Protein AF-X1UMW1-F1 (afdb_monomer)

Structure (mmCIF, N/CA/C/O backbone):
data_AF-X1UMW1-F1
#
_entry.id   AF-X1UMW1-F1
#
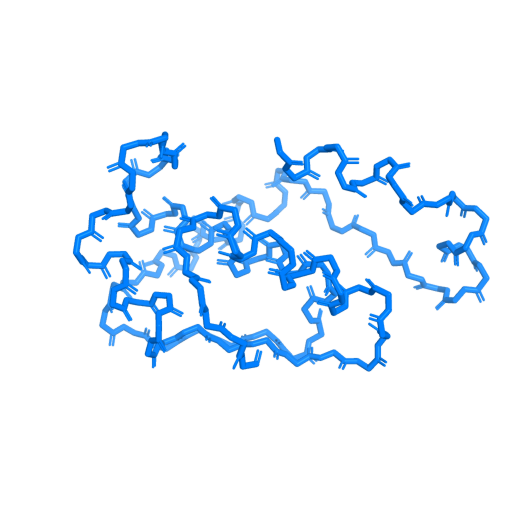loop_
_atom_site.group_PDB
_atom_site.id
_atom_site.type_symbol
_atom_sit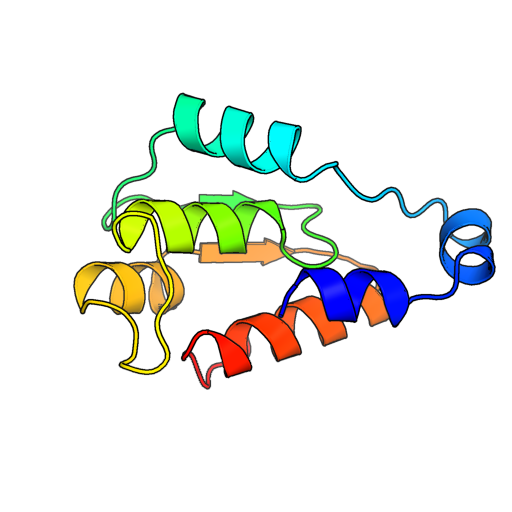e.label_atom_id
_atom_site.label_alt_id
_atom_site.label_comp_id
_atom_site.label_asym_id
_atom_site.label_entity_id
_atom_site.label_seq_id
_atom_site.pdbx_PDB_ins_code
_atom_site.Cartn_x
_atom_site.Cartn_y
_atom_site.Cartn_z
_atom_site.occupa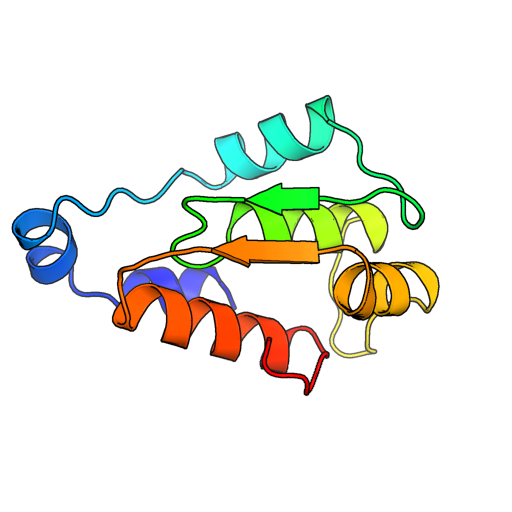ncy
_atom_site.B_iso_or_equiv
_atom_site.auth_seq_id
_atom_site.auth_comp_id
_atom_site.auth_asym_id
_atom_site.auth_atom_id
_atom_site.pdbx_PDB_model_num
ATOM 1 N N . ILE A 1 1 ? 5.269 -11.905 6.059 1.00 55.69 1 ILE A N 1
ATOM 2 C CA . ILE A 1 1 ? 5.655 -10.675 6.795 1.00 55.69 1 ILE A CA 1
ATOM 3 C C . ILE A 1 1 ? 4.395 -9.963 7.264 1.00 55.69 1 ILE A C 1
ATOM 5 O O . ILE A 1 1 ? 4.126 -10.000 8.450 1.00 55.69 1 ILE A O 1
ATOM 9 N N . ASP A 1 2 ? 3.560 -9.461 6.356 1.00 52.44 2 ASP A N 1
ATOM 10 C CA . ASP A 1 2 ? 2.302 -8.776 6.700 1.00 52.44 2 ASP A CA 1
ATOM 11 C C . ASP A 1 2 ? 1.268 -9.673 7.440 1.00 52.44 2 ASP A C 1
ATOM 13 O O . ASP A 1 2 ? 0.594 -9.249 8.374 1.00 52.44 2 ASP A O 1
ATOM 17 N N . GLU A 1 3 ? 1.223 -10.974 7.122 1.00 63.44 3 GLU A N 1
ATOM 18 C CA . GLU A 1 3 ? 0.467 -11.988 7.888 1.00 63.44 3 GLU A CA 1
ATOM 19 C C . GLU A 1 3 ? 0.827 -12.009 9.383 1.00 63.44 3 GLU A C 1
ATOM 21 O O . GLU A 1 3 ? -0.064 -12.032 10.223 1.00 63.44 3 GLU A O 1
ATOM 26 N N . ALA A 1 4 ? 2.116 -11.938 9.732 1.00 64.38 4 ALA A N 1
ATOM 27 C CA . ALA A 1 4 ? 2.562 -11.997 11.125 1.00 64.38 4 ALA A CA 1
ATOM 28 C C . ALA A 1 4 ? 2.099 -10.768 11.928 1.00 64.38 4 ALA A C 1
ATOM 30 O O . ALA A 1 4 ? 1.748 -10.889 13.099 1.00 64.38 4 ALA A O 1
ATOM 31 N N . PHE A 1 5 ? 2.016 -9.599 11.286 1.00 63.06 5 PHE A N 1
ATOM 32 C CA . PHE A 1 5 ? 1.531 -8.371 11.919 1.00 63.06 5 PHE A CA 1
ATOM 33 C C . PHE A 1 5 ? 0.032 -8.391 12.208 1.00 63.06 5 PHE A C 1
ATOM 35 O O . PHE A 1 5 ? -0.404 -7.829 13.212 1.00 63.06 5 PHE A O 1
ATOM 42 N N . LYS A 1 6 ? -0.761 -9.114 11.411 1.00 62.50 6 LYS A N 1
ATOM 43 C CA . LYS A 1 6 ? -2.187 -9.313 11.700 1.00 62.50 6 LYS A CA 1
ATOM 44 C C . LYS A 1 6 ? -2.415 -10.020 13.042 1.00 62.50 6 LYS A C 1
ATOM 46 O O . LYS A 1 6 ? -3.396 -9.699 13.720 1.00 62.50 6 LYS A O 1
ATOM 51 N N . TYR A 1 7 ? -1.525 -10.946 13.408 1.00 64.69 7 TYR A N 1
ATOM 52 C CA . TYR A 1 7 ? -1.553 -11.675 14.683 1.00 64.69 7 TYR A CA 1
ATOM 53 C C . TYR A 1 7 ? -0.931 -10.889 15.846 1.00 64.69 7 TYR A C 1
ATOM 55 O O . TYR A 1 7 ? -1.177 -11.228 16.998 1.00 64.69 7 TYR A O 1
ATOM 63 N N . LEU A 1 8 ? -0.162 -9.829 15.564 1.00 62.84 8 LEU A N 1
ATOM 64 C CA . LEU A 1 8 ? 0.411 -8.948 16.589 1.00 62.84 8 LEU A CA 1
ATOM 65 C C . LEU A 1 8 ? -0.608 -7.960 17.175 1.00 62.84 8 LEU A C 1
ATOM 67 O O . LEU A 1 8 ? -0.351 -7.407 18.240 1.00 62.84 8 LEU A O 1
ATOM 71 N N . ILE A 1 9 ? -1.760 -7.751 16.523 1.00 63.19 9 ILE A N 1
ATOM 72 C CA . ILE A 1 9 ? -2.873 -6.989 17.105 1.00 63.19 9 ILE A CA 1
ATOM 73 C C . ILE A 1 9 ? -3.897 -7.971 17.696 1.00 63.19 9 ILE A C 1
ATOM 75 O O . ILE A 1 9 ? -4.535 -8.696 16.920 1.00 63.19 9 ILE A O 1
ATOM 79 N N . PRO A 1 10 ? -4.103 -7.972 19.028 1.00 62.12 10 PRO A N 1
ATOM 80 C CA . PRO A 1 10 ? -5.110 -8.804 19.684 1.00 62.12 10 PRO A CA 1
ATOM 81 C C . PRO A 1 10 ? -6.517 -8.534 19.136 1.00 62.12 10 PRO A C 1
ATOM 83 O O . PRO A 1 10 ? -6.891 -7.386 18.888 1.00 62.12 10 PRO A O 1
ATOM 86 N N . GLU A 1 11 ? -7.330 -9.579 18.959 1.00 62.84 11 GLU A N 1
ATOM 87 C CA . GLU A 1 11 ? -8.713 -9.431 18.472 1.00 62.84 11 GLU A CA 1
ATOM 88 C C . GLU A 1 11 ? -9.581 -8.555 19.388 1.00 62.84 11 GLU A C 1
ATOM 90 O O . GLU A 1 11 ? -10.473 -7.850 18.909 1.00 62.84 11 GLU A O 1
ATOM 95 N N . GLU A 1 12 ? -9.298 -8.548 20.693 1.00 56.00 12 GLU A N 1
ATOM 96 C CA . GLU A 1 12 ? -10.002 -7.702 21.660 1.00 56.00 12 GLU A CA 1
ATOM 97 C C . GLU A 1 12 ? -9.738 -6.207 21.438 1.00 56.00 12 GLU A C 1
ATOM 99 O O . GLU A 1 12 ? -10.653 -5.394 21.583 1.00 56.00 12 GLU A O 1
ATOM 104 N N . SER A 1 13 ? -8.516 -5.843 21.033 1.00 58.88 13 SER A N 1
ATOM 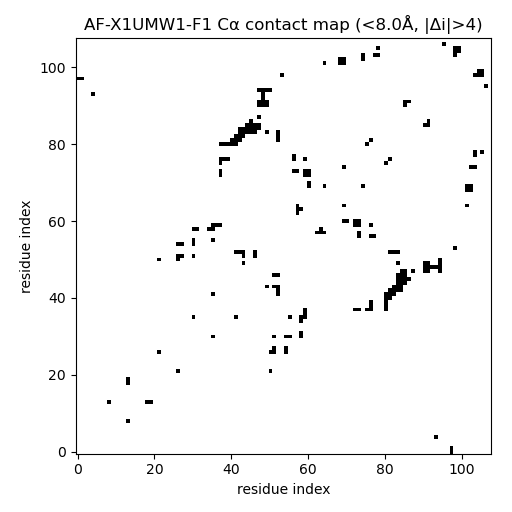105 C CA . SER A 1 13 ? -8.139 -4.466 20.690 1.00 58.88 13 SER A CA 1
ATOM 106 C C . SER A 1 13 ? -8.881 -3.989 19.439 1.00 58.88 13 SER A C 1
ATOM 108 O O . SER A 1 13 ? -9.409 -2.880 19.417 1.00 58.88 13 SER A O 1
ATOM 110 N N . LYS A 1 14 ? -9.018 -4.867 18.432 1.00 60.94 14 LYS A N 1
ATOM 111 C CA . LYS A 1 14 ? -9.725 -4.573 17.171 1.00 60.94 14 LYS A CA 1
ATOM 112 C C . LYS A 1 14 ? -11.204 -4.263 17.400 1.00 60.94 14 LYS A C 1
ATOM 114 O O . LYS A 1 14 ? -11.729 -3.303 16.846 1.00 60.94 14 LYS A O 1
ATOM 119 N N . LYS A 1 15 ? -11.873 -5.049 18.253 1.00 59.38 15 LYS A N 1
ATOM 120 C CA . LYS A 1 15 ? -13.303 -4.874 18.563 1.00 59.38 15 LYS A CA 1
ATOM 121 C C . LYS A 1 15 ? -13.590 -3.641 19.418 1.00 59.38 15 LYS A C 1
ATOM 123 O O . LYS A 1 15 ? -14.625 -3.016 19.216 1.00 59.38 15 LYS A O 1
ATOM 128 N N . LYS A 1 16 ? -12.705 -3.293 20.359 1.00 59.91 16 LYS A N 1
ATOM 129 C CA . LYS A 1 16 ? -12.894 -2.116 21.225 1.00 59.91 16 LYS A CA 1
ATOM 130 C C . LYS A 1 16 ? -12.769 -0.792 20.476 1.00 59.91 16 LYS A C 1
ATOM 132 O O . LYS A 1 16 ? -13.479 0.145 20.819 1.00 59.91 16 LYS A O 1
ATOM 137 N N . GLU A 1 17 ? -11.900 -0.728 19.472 1.00 65.75 17 GLU A N 1
ATOM 138 C CA . GLU A 1 17 ? -11.659 0.498 18.699 1.00 65.75 17 GLU A CA 1
ATOM 139 C C . GLU A 1 17 ? -12.383 0.524 17.346 1.00 65.75 17 GLU A C 1
ATOM 141 O O . GLU A 1 17 ? -12.235 1.476 16.589 1.00 65.75 17 GLU A O 1
ATOM 146 N N . GLY A 1 18 ? -13.171 -0.509 17.026 1.00 64.94 18 GLY A N 1
ATOM 147 C CA . GLY A 1 18 ? -13.874 -0.602 15.743 1.00 64.94 18 GLY A CA 1
ATOM 148 C C . GLY A 1 18 ? -12.939 -0.749 14.539 1.00 64.94 18 GLY A C 1
ATOM 149 O O . GLY A 1 18 ? -13.326 -0.418 13.423 1.00 64.94 18 GLY A O 1
ATOM 150 N N . GLN A 1 19 ? -11.714 -1.239 14.745 1.00 67.50 19 GLN A N 1
ATOM 151 C CA . GLN A 1 19 ? -10.741 -1.434 13.675 1.00 67.50 19 GLN A CA 1
ATOM 152 C C . GLN A 1 19 ? -11.067 -2.710 12.887 1.00 67.50 19 GLN A C 1
ATOM 154 O O . GLN A 1 19 ? -11.066 -3.820 13.432 1.00 67.50 19 GLN A O 1
ATOM 159 N N . PHE A 1 20 ? -11.291 -2.569 11.581 1.00 72.38 20 PHE A N 1
ATOM 160 C CA . PHE A 1 20 ? -11.548 -3.685 10.671 1.00 72.38 20 PHE A CA 1
ATOM 161 C C . PHE A 1 20 ? -10.355 -3.915 9.742 1.00 72.38 20 PHE A C 1
ATOM 163 O O . PHE A 1 20 ? -9.778 -2.982 9.196 1.00 72.38 20 PHE A O 1
ATOM 170 N N . PHE A 1 21 ? -9.990 -5.182 9.535 1.00 75.31 21 PHE A N 1
ATOM 171 C CA . PHE A 1 21 ? -8.933 -5.551 8.593 1.00 75.31 21 PHE A CA 1
ATOM 172 C C . PHE A 1 21 ? -9.537 -5.963 7.259 1.00 75.31 21 PHE A C 1
ATOM 174 O O . PHE A 1 21 ? -10.165 -7.020 7.164 1.00 75.31 21 PHE A O 1
ATOM 181 N N . THR A 1 22 ? -9.273 -5.181 6.214 1.00 86.88 22 THR A N 1
ATOM 182 C CA . THR A 1 22 ? -9.626 -5.552 4.842 1.00 86.88 22 THR A CA 1
ATOM 183 C C . THR A 1 22 ? -8.948 -6.876 4.464 1.00 86.88 22 THR A C 1
ATOM 185 O O . THR A 1 22 ? -7.721 -6.976 4.564 1.00 86.88 22 THR A O 1
ATOM 188 N N . PRO A 1 23 ? -9.683 -7.912 4.016 1.00 88.00 23 PRO A N 1
ATOM 189 C CA . PRO A 1 23 ? -9.080 -9.174 3.592 1.00 88.00 23 PRO A CA 1
ATOM 190 C C . PRO A 1 23 ? -8.121 -8.998 2.405 1.00 88.00 23 PRO A C 1
ATOM 192 O O . PRO A 1 23 ? -8.384 -8.214 1.496 1.00 88.00 23 PRO A O 1
ATOM 195 N N . ARG A 1 24 ? -7.033 -9.778 2.359 1.00 86.62 24 ARG A N 1
ATOM 196 C CA . ARG A 1 24 ? -6.013 -9.687 1.290 1.00 86.62 24 ARG A CA 1
ATOM 197 C C . ARG A 1 24 ? -6.560 -9.846 -0.127 1.00 86.62 24 ARG A C 1
ATOM 199 O O . ARG A 1 24 ? -6.184 -9.030 -0.961 1.00 86.62 24 ARG A O 1
ATOM 206 N N . PRO A 1 25 ? -7.482 -10.790 -0.408 1.00 92.25 25 PRO A N 1
ATOM 207 C CA . PRO A 1 25 ? -8.053 -10.901 -1.747 1.00 92.25 25 PRO A CA 1
ATOM 208 C C . PRO A 1 25 ? -8.738 -9.611 -2.210 1.00 92.25 25 PRO A C 1
ATOM 210 O O . PRO A 1 25 ? -8.692 -9.289 -3.392 1.00 92.25 25 PRO A O 1
ATOM 213 N N . ILE A 1 26 ? -9.321 -8.845 -1.280 1.00 94.75 26 ILE A N 1
ATOM 214 C CA . ILE A 1 26 ? -9.946 -7.554 -1.581 1.00 94.75 26 ILE A CA 1
ATOM 215 C C . ILE A 1 26 ? -8.879 -6.497 -1.870 1.00 94.75 26 ILE A C 1
ATOM 217 O O . ILE A 1 26 ? -9.000 -5.777 -2.855 1.00 94.75 26 ILE A O 1
ATOM 221 N N . GLN A 1 27 ? -7.808 -6.442 -1.071 1.00 93.44 27 GLN A N 1
ATOM 222 C CA . GLN A 1 27 ? -6.685 -5.528 -1.318 1.00 93.44 27 GLN A CA 1
ATOM 223 C C . GLN A 1 27 ? -6.046 -5.780 -2.693 1.00 93.44 27 GLN A C 1
ATOM 225 O O . GLN A 1 27 ? -5.895 -4.851 -3.484 1.00 93.44 27 GLN A O 1
ATOM 230 N N . ASP A 1 28 ? -5.741 -7.043 -3.010 1.00 93.12 28 ASP A N 1
ATOM 231 C CA . ASP A 1 28 ? -5.173 -7.446 -4.302 1.00 93.12 28 ASP A CA 1
ATOM 232 C C . ASP A 1 28 ? -6.114 -7.130 -5.470 1.00 93.12 28 ASP A C 1
ATOM 234 O O . ASP A 1 28 ? -5.673 -6.624 -6.502 1.00 93.12 28 ASP A O 1
ATOM 238 N N . MET A 1 29 ? -7.412 -7.403 -5.314 1.00 96.75 29 MET A N 1
ATOM 239 C CA . MET A 1 29 ? -8.418 -7.100 -6.331 1.00 96.75 29 MET A CA 1
ATOM 240 C C . MET A 1 29 ? -8.490 -5.596 -6.613 1.00 96.75 29 MET A C 1
ATOM 242 O O . MET A 1 29 ? -8.409 -5.198 -7.773 1.00 96.75 29 MET A O 1
ATOM 246 N N . VAL A 1 30 ? -8.609 -4.767 -5.572 1.00 97.25 30 VAL A N 1
ATOM 247 C CA . VAL A 1 30 ? -8.698 -3.305 -5.709 1.00 97.25 30 VAL A CA 1
ATOM 248 C C . VAL A 1 30 ? -7.445 -2.753 -6.379 1.00 97.25 30 VAL A C 1
ATOM 250 O O . VAL A 1 30 ? -7.552 -2.019 -7.358 1.00 97.25 30 VAL A O 1
ATOM 253 N N . VAL A 1 31 ? -6.253 -3.154 -5.931 1.00 96.81 31 VAL A N 1
ATOM 254 C CA . VAL A 1 31 ? -4.996 -2.695 -6.540 1.00 96.81 31 VAL A CA 1
ATOM 255 C C . VAL A 1 31 ? -4.885 -3.144 -7.996 1.00 96.81 31 VAL A C 1
ATOM 257 O O . VAL A 1 31 ? -4.465 -2.361 -8.845 1.00 96.81 31 VAL A O 1
ATOM 260 N N . LYS A 1 32 ? -5.313 -4.368 -8.322 1.00 96.69 32 LYS A N 1
ATOM 261 C CA . LYS A 1 32 ? -5.336 -4.857 -9.706 1.00 96.69 32 LYS A CA 1
ATOM 262 C C . LYS A 1 32 ? -6.282 -4.041 -10.590 1.00 96.69 32 LYS A C 1
ATOM 264 O O . LYS A 1 32 ? -5.951 -3.794 -11.747 1.00 96.69 32 LYS A O 1
ATOM 269 N N . MET A 1 33 ? -7.438 -3.634 -10.064 1.00 97.56 33 MET A N 1
ATOM 270 C CA . MET A 1 33 ? -8.387 -2.771 -10.776 1.00 97.56 33 MET A CA 1
ATOM 271 C C . MET A 1 33 ? -7.826 -1.361 -10.986 1.00 97.56 33 MET A C 1
ATOM 273 O O . MET A 1 33 ? -7.974 -0.814 -12.074 1.00 97.56 33 MET A O 1
ATOM 277 N N . LEU A 1 34 ? -7.161 -0.797 -9.972 1.00 97.19 34 LEU A N 1
ATOM 278 C CA . LEU A 1 34 ? -6.529 0.524 -10.047 1.00 97.19 34 LEU A CA 1
ATOM 279 C C . LEU A 1 34 ? -5.301 0.537 -10.966 1.00 97.19 34 LEU A C 1
ATOM 281 O O . LEU A 1 34 ? -5.049 1.531 -11.636 1.00 97.19 34 LEU A O 1
ATOM 285 N N . ASN A 1 35 ? -4.557 -0.571 -11.024 1.00 97.12 35 ASN A N 1
ATOM 286 C CA . ASN A 1 35 ? -3.381 -0.757 -11.873 1.00 97.12 35 ASN A CA 1
ATOM 287 C C . ASN A 1 35 ? -2.325 0.372 -11.750 1.00 97.12 35 ASN A C 1
ATOM 289 O O . ASN A 1 35 ? -1.890 0.899 -12.783 1.00 97.12 35 ASN A O 1
ATOM 293 N N . PRO A 1 36 ? -1.884 0.727 -10.525 1.00 96.62 36 PRO A N 1
ATOM 294 C CA . PRO A 1 36 ? -1.040 1.896 -10.291 1.00 96.62 36 PRO A CA 1
ATOM 295 C C . PRO A 1 36 ? 0.298 1.812 -11.030 1.00 96.62 36 PRO A C 1
ATOM 297 O O . PRO A 1 36 ? 0.886 0.732 -11.176 1.00 96.62 36 PRO A O 1
ATOM 300 N N . LYS A 1 37 ? 0.795 2.966 -11.483 1.00 96.44 37 LYS A N 1
ATOM 301 C CA . LYS A 1 37 ? 2.088 3.121 -12.161 1.00 96.44 37 LYS A CA 1
ATOM 302 C C . LYS A 1 37 ? 3.105 3.828 -11.275 1.00 96.44 37 LYS A C 1
ATOM 304 O O . LYS A 1 37 ? 2.767 4.630 -10.416 1.00 96.44 37 LYS A O 1
ATOM 309 N N . ALA A 1 38 ? 4.387 3.566 -11.533 1.00 94.62 38 ALA A N 1
ATOM 310 C CA . ALA A 1 38 ? 5.488 4.101 -10.729 1.00 94.62 38 ALA A CA 1
ATOM 311 C C . ALA A 1 38 ? 5.582 5.642 -10.709 1.00 94.62 38 ALA A C 1
ATOM 313 O O . ALA A 1 38 ? 6.247 6.192 -9.838 1.00 94.62 38 ALA A O 1
ATOM 314 N N . ASN A 1 39 ? 4.967 6.328 -11.676 1.00 95.62 39 ASN A N 1
ATOM 315 C CA . ASN A 1 39 ? 4.956 7.787 -11.800 1.00 95.62 39 ASN A CA 1
ATOM 316 C C . ASN A 1 39 ? 3.647 8.437 -11.313 1.00 95.62 39 ASN A C 1
ATOM 318 O O . ASN A 1 39 ? 3.504 9.653 -11.423 1.00 95.62 39 ASN A O 1
ATOM 322 N N . GLU A 1 40 ? 2.696 7.650 -10.813 1.00 96.62 40 GLU A N 1
ATOM 323 C CA . GLU A 1 40 ? 1.416 8.131 -10.288 1.00 96.62 40 GLU A CA 1
ATOM 324 C C . GLU A 1 40 ? 1.464 8.267 -8.772 1.00 96.62 40 GLU A C 1
ATOM 326 O O . GLU A 1 40 ? 2.252 7.600 -8.113 1.00 96.62 40 GLU A O 1
ATOM 331 N N . PHE A 1 41 ? 0.607 9.119 -8.214 1.00 96.31 41 PHE A N 1
ATOM 332 C CA . PHE A 1 41 ? 0.447 9.268 -6.771 1.00 96.31 41 PHE A CA 1
ATOM 333 C C . PHE A 1 41 ? -0.655 8.347 -6.247 1.00 96.31 41 PHE A C 1
ATOM 335 O O . PHE A 1 41 ? -1.728 8.256 -6.842 1.00 96.31 41 PHE A O 1
ATOM 342 N N . VAL A 1 42 ? -0.404 7.708 -5.106 1.00 95.94 42 VAL A N 1
ATOM 343 C CA . VAL A 1 42 ? -1.373 6.888 -4.378 1.00 95.94 42 VAL A CA 1
ATOM 344 C C . VAL A 1 42 ? -1.471 7.405 -2.950 1.00 95.94 42 VAL A C 1
ATOM 346 O O . VAL A 1 42 ? -0.465 7.535 -2.251 1.00 95.94 42 VAL A O 1
ATOM 349 N N . ILE A 1 43 ? -2.698 7.684 -2.521 1.00 95.31 43 ILE A N 1
ATOM 350 C CA . ILE A 1 43 ? -3.015 8.100 -1.160 1.00 95.31 43 ILE A CA 1
ATOM 351 C C . ILE A 1 43 ? -4.094 7.195 -0.574 1.00 95.31 43 ILE A C 1
ATOM 353 O O . ILE A 1 43 ? -5.068 6.868 -1.251 1.00 95.31 43 ILE A O 1
ATOM 357 N N . ASP A 1 44 ? -3.912 6.821 0.687 1.00 93.44 44 ASP A N 1
ATOM 358 C CA . ASP A 1 44 ? -4.913 6.137 1.496 1.00 93.44 44 ASP A CA 1
ATOM 359 C C . ASP A 1 44 ? -5.159 6.958 2.780 1.00 93.44 44 ASP A C 1
ATOM 361 O O . ASP A 1 44 ? -4.251 7.058 3.612 1.00 93.44 44 ASP A O 1
ATOM 365 N N . PRO A 1 45 ? -6.321 7.629 2.915 1.00 92.50 45 PRO A N 1
ATOM 366 C CA . PRO A 1 45 ? -6.604 8.534 4.028 1.00 92.50 45 PRO A CA 1
ATOM 367 C C . PRO A 1 45 ? -7.039 7.824 5.323 1.00 92.50 45 PRO A C 1
ATOM 369 O O . PRO A 1 45 ? -7.208 8.506 6.333 1.00 92.50 45 PRO A O 1
ATOM 372 N N . ASP A 1 46 ? -7.242 6.504 5.276 1.00 89.81 46 ASP A N 1
ATOM 373 C CA . ASP A 1 46 ? -7.591 5.641 6.414 1.00 89.81 46 ASP A CA 1
ATOM 374 C C . ASP A 1 46 ? -6.798 4.329 6.295 1.00 89.81 46 ASP A C 1
ATOM 376 O O . ASP A 1 46 ? -7.331 3.232 6.106 1.00 89.81 46 ASP A O 1
ATOM 380 N N . CYS A 1 47 ? -5.471 4.470 6.256 1.00 89.12 47 CYS A N 1
ATOM 381 C CA . CYS A 1 47 ? -4.604 3.410 5.750 1.00 89.12 47 CYS A CA 1
ATOM 382 C C . CYS A 1 47 ? -4.417 2.246 6.728 1.00 89.12 47 CYS A C 1
ATOM 384 O O . CYS A 1 47 ? -3.964 1.163 6.335 1.00 89.12 47 CYS A O 1
ATOM 386 N N . GLY A 1 48 ? -4.730 2.447 8.005 1.00 88.12 48 GLY A N 1
ATOM 387 C CA . GLY A 1 48 ? -4.507 1.526 9.101 1.00 88.12 48 GLY A CA 1
ATOM 388 C C . GLY A 1 48 ? -3.077 1.000 9.106 1.00 88.12 48 GLY A C 1
ATOM 389 O O . GLY A 1 48 ? -2.103 1.708 9.347 1.00 88.12 48 GLY A O 1
ATOM 390 N N . SER A 1 49 ? -2.953 -0.297 8.832 1.00 85.19 49 SER A N 1
ATOM 391 C CA . SER A 1 49 ? -1.664 -0.999 8.731 1.00 85.19 49 SER A CA 1
ATOM 392 C C . SER A 1 49 ? -0.974 -0.847 7.363 1.00 85.19 49 SER A C 1
ATOM 394 O O . SER A 1 49 ? -0.002 -1.545 7.085 1.00 85.19 49 SER A O 1
ATOM 396 N N . ALA A 1 50 ? -1.462 0.063 6.516 1.00 89.75 50 ALA A N 1
ATOM 397 C CA . ALA A 1 50 ? -1.007 0.360 5.159 1.00 89.75 50 ALA A CA 1
ATOM 398 C C . ALA A 1 50 ? -1.153 -0.797 4.150 1.00 89.75 50 ALA A C 1
ATOM 400 O O . ALA A 1 50 ? -0.346 -0.936 3.229 1.00 89.75 50 ALA A O 1
ATOM 401 N N . GLY A 1 51 ? -2.202 -1.618 4.281 1.00 90.06 51 GLY A N 1
ATOM 402 C CA . GLY A 1 51 ? -2.428 -2.787 3.419 1.00 90.06 51 GLY A CA 1
ATOM 403 C C . GLY A 1 51 ? -2.527 -2.442 1.928 1.00 90.06 51 GLY A C 1
ATOM 404 O O . GLY A 1 51 ? -1.7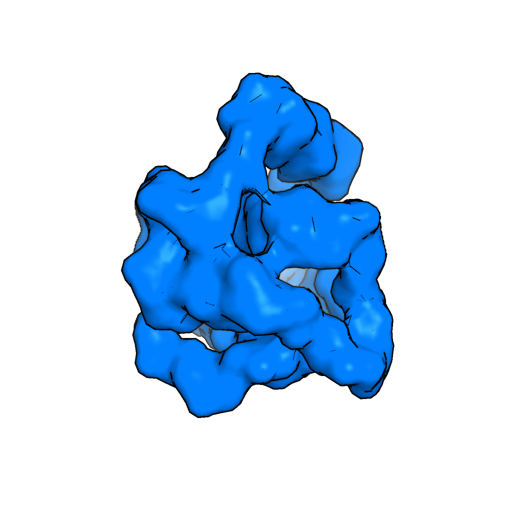78 -2.982 1.113 1.00 90.06 51 GLY A O 1
ATOM 405 N N . PHE A 1 52 ? -3.387 -1.489 1.554 1.00 92.94 52 PHE A N 1
ATOM 406 C CA . PHE A 1 52 ? -3.528 -1.077 0.152 1.00 92.94 52 PHE A CA 1
ATOM 407 C C . PHE A 1 52 ? -2.246 -0.454 -0.410 1.00 92.94 52 PHE A C 1
ATOM 409 O O . PHE A 1 52 ? -1.862 -0.742 -1.547 1.00 92.94 52 PHE A O 1
ATOM 416 N N . LEU A 1 53 ? -1.545 0.348 0.393 1.00 92.88 53 LEU A N 1
ATOM 417 C CA . LEU A 1 53 ? -0.288 0.983 -0.005 1.00 92.88 53 LEU A CA 1
ATOM 418 C C . LEU A 1 53 ? 0.800 -0.065 -0.259 1.00 92.88 53 LEU A C 1
ATOM 420 O O . LEU A 1 53 ? 1.443 -0.045 -1.309 1.00 92.88 53 LEU A O 1
ATOM 424 N N . LEU A 1 54 ? 0.949 -1.045 0.637 1.00 90.81 54 LEU A N 1
ATOM 425 C CA . LEU A 1 54 ? 1.890 -2.149 0.456 1.00 90.81 54 LEU A CA 1
ATOM 426 C C . LEU A 1 54 ? 1.579 -2.959 -0.806 1.00 90.81 54 LEU A C 1
ATOM 428 O O . LEU A 1 54 ? 2.482 -3.286 -1.580 1.00 90.81 54 LEU A O 1
ATOM 432 N N . HIS A 1 55 ? 0.308 -3.291 -1.021 1.00 92.81 55 HIS A N 1
ATOM 433 C CA . HIS A 1 55 ? -0.112 -4.039 -2.200 1.00 92.81 55 HIS A CA 1
ATOM 434 C C . HIS A 1 55 ? 0.127 -3.237 -3.493 1.00 92.81 55 HIS A C 1
ATOM 436 O O . HIS A 1 55 ? 0.536 -3.819 -4.499 1.00 92.81 55 HIS A O 1
ATOM 442 N N . SER A 1 56 ? -0.009 -1.909 -3.456 1.00 94.44 56 SER A N 1
ATOM 443 C CA . SER A 1 56 ? 0.312 -1.015 -4.579 1.00 94.44 56 SER A CA 1
ATOM 444 C C . S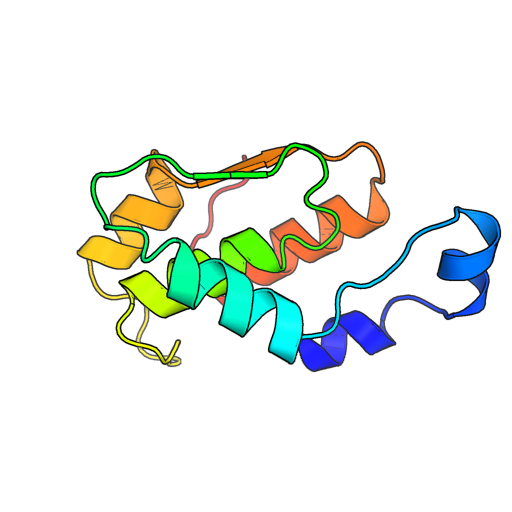ER A 1 56 ? 1.809 -1.010 -4.896 1.00 94.44 56 SER A C 1
ATOM 446 O O . SER A 1 56 ? 2.205 -1.142 -6.053 1.00 94.44 56 SER A O 1
ATOM 448 N N . VAL A 1 57 ? 2.664 -0.957 -3.871 1.00 92.06 57 VAL A N 1
ATOM 449 C CA . VAL A 1 57 ? 4.122 -1.089 -4.034 1.00 92.06 57 VAL A CA 1
ATOM 450 C C . VAL A 1 57 ? 4.485 -2.449 -4.623 1.00 92.06 57 VAL A C 1
ATOM 452 O O . VAL A 1 57 ? 5.274 -2.528 -5.563 1.00 92.06 57 VAL A O 1
ATOM 455 N N . LYS A 1 58 ? 3.881 -3.528 -4.112 1.00 91.94 58 LYS A N 1
ATOM 456 C CA . LYS A 1 58 ? 4.083 -4.889 -4.626 1.00 91.94 58 LYS A CA 1
ATOM 457 C C . LYS A 1 58 ? 3.670 -5.001 -6.096 1.00 91.94 58 LYS A C 1
ATOM 459 O O . LYS A 1 58 ? 4.375 -5.654 -6.862 1.00 91.94 58 LYS A O 1
ATOM 464 N N . TRP A 1 59 ? 2.572 -4.359 -6.495 1.00 94.50 59 TRP A N 1
ATOM 465 C CA . TRP A 1 59 ? 2.122 -4.304 -7.887 1.00 94.50 59 TRP A CA 1
ATOM 466 C C . TRP A 1 59 ? 3.165 -3.637 -8.790 1.00 94.50 59 TRP A C 1
ATOM 468 O O . TRP A 1 59 ? 3.621 -4.247 -9.757 1.00 94.50 59 TRP A O 1
ATOM 478 N N . VAL A 1 60 ? 3.624 -2.437 -8.419 1.00 93.31 60 VAL A N 1
ATOM 479 C CA . VAL A 1 60 ? 4.653 -1.691 -9.167 1.00 93.31 60 VAL A CA 1
ATOM 480 C C . VAL A 1 60 ? 6.002 -2.423 -9.181 1.00 93.31 60 VAL A C 1
ATOM 482 O O . VAL A 1 60 ? 6.748 -2.337 -10.155 1.00 93.31 60 VAL A O 1
ATOM 485 N N . ALA A 1 61 ? 6.310 -3.198 -8.139 1.00 91.38 61 ALA A N 1
ATOM 486 C CA . ALA A 1 61 ? 7.514 -4.023 -8.053 1.00 91.38 61 ALA A CA 1
ATOM 487 C C . ALA A 1 61 ? 7.487 -5.286 -8.939 1.00 91.38 61 ALA A C 1
ATOM 489 O O . ALA A 1 61 ? 8.469 -6.026 -8.952 1.00 91.38 61 ALA A O 1
ATOM 490 N N . GLY A 1 62 ? 6.399 -5.55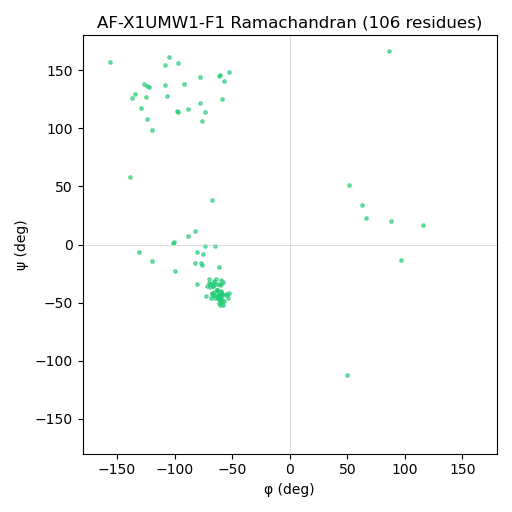3 -9.671 1.00 90.44 62 GLY A N 1
ATOM 491 C CA . GLY A 1 62 ? 6.265 -6.746 -10.515 1.00 90.44 62 GLY A CA 1
ATOM 492 C C . GLY A 1 62 ? 5.696 -7.967 -9.785 1.00 90.44 62 GLY A C 1
ATOM 493 O O . GLY A 1 62 ? 5.875 -9.097 -10.231 1.00 90.44 62 GLY A O 1
ATOM 494 N N . GLY A 1 63 ? 5.010 -7.758 -8.659 1.00 83.12 63 GLY A N 1
ATOM 495 C CA . GLY A 1 63 ? 4.203 -8.771 -7.979 1.00 83.12 63 GLY A CA 1
ATOM 496 C C . GLY A 1 63 ? 4.880 -9.499 -6.817 1.00 83.12 63 GLY A C 1
ATOM 497 O O . GLY A 1 63 ? 4.175 -10.131 -6.031 1.00 83.12 63 GLY A O 1
ATOM 498 N N . VAL A 1 64 ? 6.201 -9.405 -6.635 1.00 74.50 64 VAL A N 1
ATOM 499 C CA . VAL A 1 64 ? 6.900 -10.060 -5.512 1.00 74.50 64 VAL A CA 1
ATOM 500 C C . VAL A 1 64 ? 7.933 -9.126 -4.890 1.00 74.50 64 VAL A C 1
ATOM 502 O O . VAL A 1 64 ? 8.833 -8.636 -5.563 1.00 74.50 64 VAL A O 1
ATOM 505 N N . ILE A 1 65 ? 7.833 -8.928 -3.574 1.00 72.00 65 ILE A N 1
ATOM 506 C CA . ILE A 1 65 ? 8.870 -8.268 -2.776 1.00 72.00 65 ILE A CA 1
ATOM 507 C C . ILE A 1 65 ? 9.845 -9.357 -2.331 1.00 72.00 65 ILE A C 1
ATOM 509 O O . ILE A 1 65 ? 9.464 -10.289 -1.623 1.00 72.00 65 ILE A O 1
ATOM 513 N N . THR A 1 66 ? 11.092 -9.263 -2.781 1.00 72.19 66 THR A N 1
ATOM 514 C CA . THR A 1 66 ? 12.151 -10.218 -2.432 1.00 72.19 66 THR A CA 1
ATOM 515 C C . THR A 1 66 ? 13.109 -9.601 -1.417 1.00 72.19 66 THR A C 1
ATOM 517 O O . THR A 1 66 ? 13.217 -8.380 -1.317 1.00 72.19 66 THR A O 1
ATOM 520 N N . GLY A 1 67 ? 13.887 -10.430 -0.716 1.00 68.94 67 GLY A N 1
ATOM 521 C CA . GLY A 1 67 ? 14.976 -9.950 0.148 1.00 68.94 67 GLY A CA 1
ATOM 522 C C . GLY A 1 67 ? 16.128 -9.261 -0.603 1.00 68.94 67 GLY A C 1
ATOM 523 O O . GLY A 1 67 ? 17.078 -8.818 0.029 1.00 68.94 67 GLY A O 1
ATOM 524 N N . LYS A 1 68 ? 16.066 -9.170 -1.942 1.00 71.56 68 LYS A N 1
ATOM 525 C CA . LYS A 1 68 ? 17.076 -8.518 -2.792 1.00 71.56 68 LYS A CA 1
ATOM 526 C C . LYS A 1 68 ? 16.818 -7.016 -3.002 1.00 71.56 68 LYS A C 1
ATOM 528 O O . LYS A 1 68 ? 17.530 -6.386 -3.777 1.00 71.56 68 LYS A O 1
ATOM 533 N N . GLY A 1 69 ? 15.831 -6.446 -2.305 1.00 76.25 69 GLY A N 1
ATOM 534 C CA . GLY A 1 69 ? 15.436 -5.042 -2.426 1.00 76.25 69 GLY A CA 1
ATOM 535 C C . GLY A 1 69 ? 14.431 -4.790 -3.554 1.00 76.25 69 GLY A C 1
ATOM 536 O O . GLY A 1 69 ? 14.181 -5.649 -4.402 1.00 76.25 69 GLY A O 1
ATOM 537 N N . LEU A 1 70 ? 13.819 -3.603 -3.539 1.00 85.56 70 LEU A N 1
ATOM 538 C CA . LEU A 1 70 ? 12.850 -3.184 -4.553 1.00 85.56 70 LEU A CA 1
ATOM 539 C C . LEU A 1 70 ? 13.549 -2.748 -5.854 1.00 85.56 70 LEU A C 1
ATOM 541 O O . LEU A 1 70 ? 14.590 -2.086 -5.790 1.00 85.56 70 LEU A O 1
ATOM 545 N N . PRO A 1 71 ? 12.956 -3.022 -7.035 1.00 89.06 71 PRO A N 1
ATOM 546 C CA . PRO A 1 71 ? 13.360 -2.374 -8.280 1.00 89.06 71 PRO A CA 1
ATOM 547 C C . PRO A 1 71 ? 13.355 -0.847 -8.138 1.00 89.06 71 PRO A C 1
ATOM 549 O O . PRO A 1 71 ? 12.512 -0.302 -7.427 1.00 89.06 71 PRO A O 1
ATOM 552 N N . VAL A 1 72 ? 14.239 -0.142 -8.854 1.00 89.50 72 VAL A N 1
ATOM 553 C CA . VAL A 1 72 ? 14.394 1.326 -8.742 1.00 89.50 72 VAL A CA 1
ATOM 554 C C . VAL A 1 72 ? 13.063 2.066 -8.908 1.00 89.50 72 VAL A C 1
ATOM 556 O O . VAL A 1 72 ? 12.763 2.966 -8.130 1.00 89.50 72 VAL A O 1
ATOM 559 N N . ALA A 1 73 ? 12.233 1.647 -9.868 1.00 89.75 73 ALA A N 1
ATOM 560 C CA . ALA A 1 73 ? 10.915 2.237 -10.094 1.00 89.75 73 ALA A CA 1
ATOM 561 C C . ALA A 1 73 ? 9.991 2.094 -8.871 1.00 89.75 73 ALA A C 1
ATOM 563 O O . ALA A 1 73 ? 9.396 3.074 -8.435 1.00 89.75 73 ALA A O 1
ATOM 564 N N . ALA A 1 74 ? 9.924 0.901 -8.276 1.00 90.00 74 ALA A N 1
ATOM 565 C CA . ALA A 1 74 ? 9.129 0.656 -7.075 1.00 90.00 74 ALA A CA 1
ATOM 566 C C . ALA A 1 74 ? 9.713 1.364 -5.848 1.00 90.00 74 ALA A C 1
ATOM 568 O O . ALA A 1 74 ? 8.965 1.895 -5.039 1.00 90.00 74 ALA A O 1
ATOM 569 N N . LYS A 1 75 ? 11.043 1.441 -5.730 1.00 89.69 75 LYS A N 1
ATOM 570 C CA . LYS A 1 75 ? 11.707 2.201 -4.666 1.00 89.69 75 LYS A CA 1
ATOM 571 C C . LYS A 1 75 ? 11.326 3.682 -4.728 1.00 89.69 75 LYS A C 1
ATOM 573 O O . LYS A 1 75 ? 10.893 4.234 -3.720 1.00 89.69 75 LYS A O 1
ATOM 578 N N . ASN A 1 76 ? 11.435 4.298 -5.906 1.00 89.88 76 ASN A N 1
ATOM 579 C CA . ASN A 1 76 ? 11.078 5.702 -6.118 1.00 89.88 76 ASN A CA 1
ATOM 580 C C . ASN A 1 76 ? 9.591 5.951 -5.853 1.00 89.88 76 ASN A C 1
ATOM 582 O O . ASN A 1 76 ? 9.257 6.911 -5.165 1.00 89.88 76 ASN A O 1
ATOM 586 N N . PHE A 1 77 ? 8.725 5.062 -6.343 1.00 91.56 77 PHE A N 1
ATOM 587 C CA . PHE A 1 77 ? 7.285 5.114 -6.106 1.00 91.56 77 PHE A CA 1
ATOM 588 C C . PHE A 1 77 ? 6.958 5.095 -4.606 1.00 91.56 77 PHE A C 1
ATOM 590 O O . PHE A 1 77 ? 6.262 5.971 -4.101 1.00 91.56 77 PHE A O 1
ATOM 597 N N . THR A 1 78 ? 7.543 4.170 -3.847 1.00 89.50 78 THR A N 1
ATOM 598 C CA . THR A 1 78 ? 7.317 4.108 -2.399 1.00 89.50 78 THR A CA 1
ATOM 599 C C . THR A 1 78 ? 7.867 5.338 -1.661 1.00 89.50 78 THR A C 1
ATOM 601 O O . THR A 1 78 ? 7.309 5.734 -0.647 1.00 89.50 78 THR A O 1
ATOM 604 N N . GLN A 1 79 ? 8.956 5.955 -2.136 1.00 87.69 79 GLN A N 1
ATOM 605 C CA . GLN A 1 79 ? 9.576 7.113 -1.467 1.00 87.69 79 GLN A CA 1
ATOM 606 C C . GLN A 1 79 ? 8.877 8.448 -1.754 1.00 87.69 79 GLN A C 1
ATOM 608 O O . GLN A 1 79 ? 8.867 9.337 -0.896 1.00 87.69 79 GLN A O 1
ATOM 613 N N . ASN A 1 80 ? 8.342 8.605 -2.965 1.00 90.00 80 ASN A N 1
ATOM 614 C CA . ASN A 1 80 ? 7.908 9.902 -3.481 1.00 90.00 80 ASN A CA 1
ATOM 615 C C . ASN A 1 80 ? 6.419 9.960 -3.824 1.00 90.00 80 ASN A C 1
ATOM 617 O O . ASN A 1 80 ? 5.901 11.054 -4.022 1.00 90.00 80 ASN A O 1
ATOM 621 N N . ASN A 1 81 ? 5.736 8.818 -3.911 1.00 93.31 81 ASN A N 1
ATOM 622 C CA . ASN A 1 81 ? 4.410 8.747 -4.514 1.00 93.31 81 ASN A CA 1
ATOM 623 C C . ASN A 1 81 ? 3.358 8.016 -3.667 1.00 93.31 81 ASN A C 1
ATOM 625 O O . ASN A 1 81 ? 2.187 8.039 -4.033 1.00 93.31 81 ASN A O 1
ATOM 629 N N . ILE A 1 82 ? 3.743 7.397 -2.550 1.00 91.88 82 ILE A N 1
ATOM 630 C CA . ILE A 1 82 ? 2.845 6.670 -1.644 1.00 91.88 82 ILE A CA 1
ATOM 631 C C . ILE A 1 82 ? 2.642 7.484 -0.364 1.00 91.88 82 ILE A C 1
ATOM 633 O O . ILE A 1 82 ? 3.612 7.859 0.295 1.00 91.88 82 ILE A O 1
ATOM 637 N N . TYR A 1 83 ? 1.381 7.711 0.004 1.00 92.31 83 TYR A N 1
ATOM 638 C CA . TYR A 1 83 ? 1.000 8.478 1.188 1.00 92.31 83 TYR A CA 1
ATOM 639 C C . TYR A 1 83 ? -0.094 7.754 1.971 1.00 92.31 83 TYR A C 1
ATOM 641 O O . TYR A 1 83 ? -1.112 7.358 1.410 1.00 92.31 83 TYR A O 1
ATOM 649 N N . GLY A 1 84 ? 0.115 7.588 3.274 1.00 91.81 84 GLY A N 1
ATOM 650 C CA . GLY A 1 84 ? -0.870 7.017 4.185 1.00 91.81 84 GLY A CA 1
ATOM 651 C C . GLY A 1 84 ? -1.177 7.988 5.310 1.00 91.81 84 GLY A C 1
ATOM 652 O O . GLY A 1 84 ? -0.258 8.576 5.875 1.00 91.81 84 GLY A O 1
ATOM 653 N N . ILE A 1 85 ? -2.455 8.145 5.630 1.00 91.00 85 ILE A N 1
ATOM 654 C CA . ILE A 1 85 ? -2.919 8.914 6.782 1.00 91.00 85 ILE A CA 1
ATOM 655 C C . ILE A 1 85 ? -3.788 7.979 7.612 1.00 91.00 85 ILE A C 1
ATOM 657 O O . ILE A 1 85 ? -4.578 7.216 7.067 1.00 91.00 85 ILE A O 1
ATOM 661 N N . ASP A 1 86 ? -3.600 8.011 8.924 1.00 89.56 86 ASP A N 1
ATOM 662 C CA . ASP A 1 86 ? -4.443 7.300 9.876 1.00 89.56 86 ASP A CA 1
ATOM 663 C C . ASP A 1 86 ? -4.342 7.998 11.240 1.00 89.56 86 ASP A C 1
ATOM 665 O O . ASP A 1 86 ? -3.367 8.710 11.507 1.00 89.56 86 ASP A O 1
ATOM 669 N N . PHE A 1 87 ? -5.338 7.824 12.105 1.00 87.44 87 PHE A N 1
ATOM 670 C CA . PHE A 1 87 ? -5.333 8.376 13.462 1.00 87.44 87 PHE A CA 1
ATOM 671 C C . PHE A 1 87 ? -4.936 7.336 14.526 1.00 87.44 87 PHE A C 1
ATOM 673 O O . PHE A 1 87 ? -4.475 7.709 15.611 1.00 87.44 87 PHE A O 1
ATOM 680 N N . ALA A 1 88 ? -5.090 6.041 14.235 1.00 84.88 88 ALA A N 1
ATOM 681 C CA . ALA A 1 88 ? -4.800 4.930 15.127 1.00 84.88 88 ALA A CA 1
ATOM 682 C C . ALA A 1 88 ? -3.287 4.691 15.215 1.00 84.88 88 ALA A C 1
ATOM 684 O O . ALA A 1 88 ? -2.635 4.148 14.316 1.00 84.88 88 ALA A O 1
ATOM 685 N N . LYS A 1 89 ? -2.696 5.082 16.346 1.00 84.25 89 LYS A N 1
ATOM 686 C CA . LYS A 1 89 ? -1.238 5.074 16.556 1.00 84.25 89 LYS A CA 1
ATOM 687 C C . LYS A 1 89 ? -0.628 3.678 16.414 1.00 84.25 89 LYS A C 1
ATOM 689 O O . LYS A 1 89 ? 0.505 3.540 15.957 1.00 84.25 89 LYS A O 1
ATOM 694 N N . GLU A 1 90 ? -1.355 2.647 16.816 1.00 81.69 90 GLU A N 1
ATOM 695 C CA . GLU A 1 90 ? -0.976 1.238 16.767 1.00 81.69 90 GLU A CA 1
ATOM 696 C C . GLU A 1 90 ? -0.859 0.761 15.318 1.00 81.69 90 GLU A C 1
ATOM 698 O O . GLU A 1 90 ? 0.125 0.115 14.950 1.00 81.69 90 GLU A O 1
ATOM 703 N N . ALA A 1 91 ? -1.823 1.145 14.482 1.00 80.56 91 ALA A N 1
ATOM 704 C CA . ALA A 1 91 ? -1.849 0.814 13.068 1.00 80.56 91 ALA A CA 1
ATOM 705 C C . ALA A 1 91 ? -0.710 1.528 12.317 1.00 80.56 91 ALA A C 1
ATOM 707 O O . ALA A 1 91 ? 0.050 0.876 11.598 1.00 80.56 91 ALA A O 1
ATOM 708 N N . ILE A 1 92 ? -0.478 2.813 12.622 1.00 83.81 92 ILE A N 1
ATOM 709 C CA . ILE A 1 92 ? 0.653 3.597 12.096 1.00 83.81 92 ILE A CA 1
ATOM 710 C C . ILE A 1 92 ? 1.999 2.951 12.447 1.00 83.81 92 ILE A C 1
ATOM 712 O O . ILE A 1 92 ? 2.889 2.868 11.600 1.00 83.81 92 ILE A O 1
ATOM 716 N N . LYS A 1 93 ? 2.186 2.471 13.684 1.00 85.06 93 LYS A N 1
ATOM 717 C CA . LYS A 1 93 ? 3.431 1.787 14.086 1.00 85.06 93 LYS A CA 1
ATOM 718 C C . LYS A 1 93 ? 3.686 0.538 13.242 1.00 85.06 93 LYS A C 1
ATOM 720 O O . LYS A 1 93 ? 4.821 0.299 12.832 1.00 85.06 93 LYS A O 1
ATOM 725 N N . ILE A 1 94 ? 2.641 -0.236 12.962 1.00 83.62 94 ILE A N 1
ATOM 726 C CA . ILE A 1 94 ? 2.731 -1.435 12.122 1.00 83.62 94 ILE A CA 1
ATOM 727 C C . ILE A 1 94 ? 3.014 -1.060 10.670 1.00 83.62 94 ILE A C 1
ATOM 729 O O . ILE A 1 94 ? 3.926 -1.631 10.074 1.00 83.62 94 ILE A O 1
ATOM 733 N N . ALA A 1 95 ? 2.304 -0.071 10.126 1.00 84.25 95 ALA A N 1
ATOM 734 C CA . ALA A 1 95 ? 2.542 0.450 8.784 1.00 84.25 95 ALA A CA 1
ATOM 735 C C . ALA A 1 95 ? 4.010 0.873 8.600 1.00 84.25 95 ALA A C 1
ATOM 737 O O . ALA A 1 95 ? 4.666 0.471 7.636 1.00 84.25 95 ALA A O 1
ATOM 738 N N . LYS A 1 96 ? 4.570 1.603 9.576 1.00 84.06 96 LYS A N 1
ATOM 739 C CA . LYS A 1 96 ? 5.984 2.001 9.581 1.00 84.06 96 LYS A CA 1
ATOM 740 C C . LYS A 1 96 ? 6.924 0.799 9.638 1.00 84.06 96 LYS A C 1
ATOM 742 O O . LYS A 1 96 ? 7.859 0.729 8.846 1.00 84.06 96 LYS A O 1
ATOM 747 N N . ALA A 1 97 ? 6.671 -0.171 10.518 1.00 84.19 97 ALA A N 1
ATOM 748 C CA . ALA A 1 97 ? 7.489 -1.381 10.610 1.00 84.19 97 ALA A CA 1
ATOM 749 C C . ALA A 1 97 ? 7.497 -2.174 9.289 1.00 84.19 97 ALA A C 1
ATOM 751 O O . ALA A 1 97 ? 8.553 -2.609 8.830 1.00 84.19 97 ALA A O 1
ATOM 752 N N . ILE A 1 98 ? 6.337 -2.314 8.644 1.00 78.31 98 ILE A N 1
ATOM 753 C CA . ILE A 1 98 ? 6.199 -2.970 7.340 1.00 78.31 98 ILE A CA 1
ATOM 754 C C . ILE A 1 98 ? 6.989 -2.210 6.267 1.00 78.31 98 ILE A C 1
ATOM 756 O O . ILE A 1 98 ? 7.738 -2.835 5.516 1.00 78.31 98 ILE A O 1
ATOM 760 N N . ASN A 1 99 ? 6.882 -0.879 6.221 1.00 78.88 99 ASN A N 1
ATOM 761 C CA . ASN A 1 99 ? 7.622 -0.046 5.269 1.00 78.88 99 ASN A CA 1
ATOM 762 C C . ASN A 1 99 ? 9.149 -0.208 5.408 1.00 78.88 99 ASN A C 1
ATOM 764 O O . ASN A 1 99 ? 9.854 -0.381 4.409 1.00 78.88 99 ASN A O 1
ATOM 768 N N . LEU A 1 100 ? 9.652 -0.243 6.649 1.00 78.31 100 LEU A N 1
ATOM 769 C CA . LEU A 1 100 ? 11.070 -0.480 6.934 1.00 78.31 100 LEU A CA 1
ATOM 770 C C . LEU A 1 100 ? 11.532 -1.843 6.402 1.00 78.31 100 LEU A C 1
ATOM 772 O O . LEU A 1 100 ? 12.567 -1.933 5.743 1.00 78.31 100 LEU A O 1
ATOM 776 N N . ILE A 1 101 ? 10.746 -2.897 6.643 1.00 74.81 101 ILE A N 1
ATOM 777 C CA . ILE A 1 101 ? 11.074 -4.266 6.219 1.00 74.81 101 ILE A CA 1
ATOM 778 C C . ILE A 1 101 ? 11.053 -4.409 4.690 1.00 74.81 101 ILE A C 1
ATOM 780 O O . ILE A 1 101 ? 11.855 -5.146 4.121 1.00 74.81 101 ILE A O 1
ATOM 784 N N . VAL A 1 102 ? 10.148 -3.703 4.014 1.00 71.62 102 VAL A N 1
ATOM 785 C CA . VAL A 1 102 ? 9.979 -3.759 2.552 1.00 71.62 102 VAL A CA 1
ATOM 786 C C . VAL A 1 102 ? 11.088 -3.002 1.805 1.00 71.62 102 VAL A C 1
ATOM 788 O O . VAL A 1 102 ? 11.243 -3.168 0.595 1.00 71.62 102 VAL A O 1
ATOM 791 N N . GLY A 1 103 ? 11.940 -2.266 2.524 1.00 61.75 103 GLY A N 1
ATOM 792 C CA . GLY A 1 103 ? 13.195 -1.732 1.994 1.00 61.75 103 GLY A CA 1
ATOM 793 C C . GLY A 1 103 ? 13.269 -0.211 1.927 1.00 61.75 103 GLY A C 1
ATOM 794 O O . GLY A 1 103 ? 14.159 0.310 1.254 1.00 61.75 103 GLY A O 1
ATOM 795 N N . ASN A 1 104 ? 12.386 0.502 2.633 1.00 57.94 104 ASN A N 1
ATOM 796 C CA . ASN A 1 104 ? 12.442 1.954 2.754 1.00 57.94 104 ASN A CA 1
ATOM 797 C C . ASN A 1 104 ? 12.607 2.383 4.211 1.00 57.94 104 ASN A C 1
ATOM 799 O O . ASN A 1 104 ? 11.648 2.504 4.964 1.00 57.94 104 ASN A O 1
ATOM 803 N N . GLY A 1 105 ? 13.849 2.686 4.584 1.00 40.81 105 GLY A N 1
ATOM 804 C CA . GLY A 1 105 ? 14.229 3.312 5.850 1.00 40.81 105 GLY A CA 1
ATOM 805 C C . GLY A 1 105 ? 13.766 4.765 6.026 1.00 40.81 105 GLY A C 1
ATOM 806 O O . GLY A 1 105 ? 14.562 5.565 6.502 1.00 40.81 105 GLY A O 1
ATOM 807 N N . ILE A 1 106 ? 12.562 5.156 5.587 1.00 43.41 106 ILE A N 1
ATOM 808 C CA . ILE A 1 106 ? 12.098 6.550 5.694 1.00 43.41 106 ILE A CA 1
ATOM 809 C C . ILE A 1 106 ? 10.714 6.603 6.343 1.00 43.41 106 ILE A C 1
ATOM 811 O O . ILE A 1 106 ? 9.737 6.085 5.806 1.00 43.41 106 ILE A O 1
ATOM 815 N N . GLU A 1 107 ? 10.672 7.254 7.506 1.00 44.31 107 GLU A N 1
ATOM 816 C CA . GLU A 1 107 ? 9.470 7.669 8.222 1.00 44.31 107 GLU A CA 1
ATOM 817 C C . GLU A 1 107 ? 8.829 8.861 7.496 1.00 44.31 107 GLU A C 1
ATOM 819 O O . GLU A 1 107 ? 9.411 9.945 7.449 1.00 44.31 107 GLU A O 1
ATOM 824 N N . LYS A 1 108 ? 7.634 8.679 6.937 1.00 46.44 108 LYS A N 1
ATOM 825 C CA . LYS A 1 108 ? 6.698 9.771 6.657 1.00 46.44 108 LYS A CA 1
ATOM 826 C C . LYS A 1 108 ? 5.342 9.388 7.225 1.00 46.44 108 LYS A C 1
ATOM 828 O O . LYS A 1 108 ? 5.033 8.175 7.199 1.00 46.44 108 LYS A O 1
#

Mean predicted aligned error: 6.49 Å

pLDDT: mean 81.36, std 14.48, range [40.81, 97.56]

Organism: NCBI:txid412755

Radius of gyration: 13.41 Å; Cα contacts (8 Å, |Δi|>4): 122; chains: 1; bounding box: 31×22×34 Å

Foldseek 3Di:
DVVVVVVVDDPVNCVVVVNDDDDLVRLLVVLVVVQDELPAADEDQACQLVSNLVSNLCSNQVNDQDPVAGDPSSLSSNVPHYYYHHDPVSSLVNNQVVCVSSPDPDDD

Sequence (108 aa):
IDEAFKYLIPEESKKKEGQFFTPRPIQDMVVKMLNPKANEFVIDPDCGSAGFLLHSVKWVAGGVITGKGLPVAAKNFTQNNIYGIDFAKEAIKIAKAINLIVGNGIEK

Solvent-accessible surface area (backbone atoms only — not comparable to full-atom values): 6419 Å² total; per-residue (Å²): 111,74,70,60,53,61,70,71,51,55,70,68,59,31,66,76,72,70,57,78,81,81,55,64,71,58,42,53,50,52,39,62,72,67,57,70,52,54,90,48,79,47,75,34,79,74,26,49,56,32,58,59,60,53,48,43,41,28,52,47,42,74,68,59,87,54,100,85,52,61,49,70,57,24,45,49,19,56,74,74,24,56,47,72,35,66,86,56,66,69,30,46,53,47,24,51,53,52,42,42,73,66,64,43,90,69,93,124

Secondary structure (DSSP, 8-state):
-HHHHHHHS-HHHHHHTT-----HHHHHHHHHHH---TTS-EEETT-TTTHHHHHHHHHHTTS---TT---HHHHHHHHHTEEE--S-HHHHHHHHHHHHHHT-----

InterPro domains:
  IPR003356 DNA methylase, adenine-specific [PF02384] (11-103)
  IPR029063 S-adenosyl-L-methionine-dependent methyltransferase superfamily [G3DSA:3.40.50.150] (1-108)
  IPR029063 S-a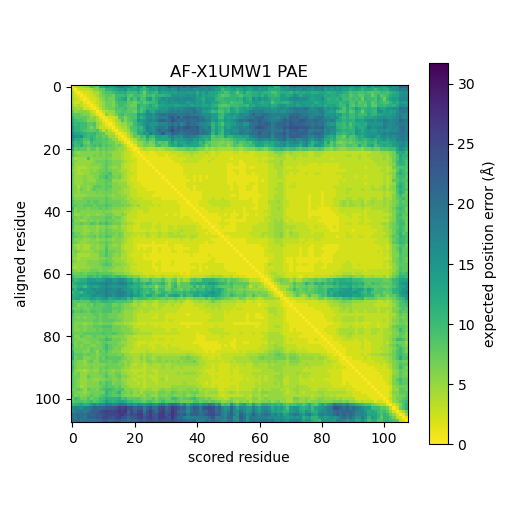denosyl-L-methionine-dependent methyltransferase superfamily [SSF53335] (3-105)
  IPR05291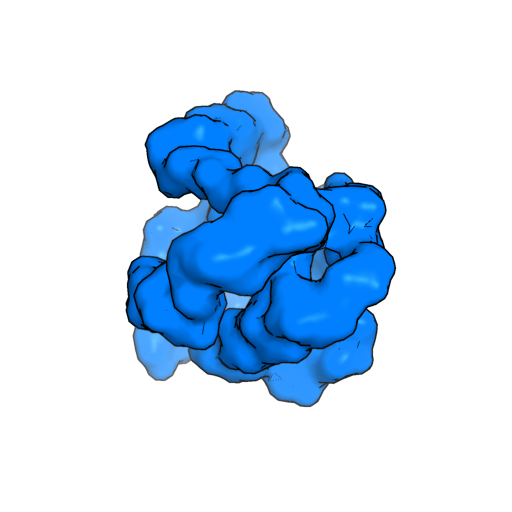6 Type I Restriction Enzyme MTase Subunit [PTHR42998] (4-102)

Nearest PDB structures (foldseek):
  3ufb-assembly1_A  TM=7.576E-01  e=8.554E-04  Vibrio vulnificus YJ016
  2y7h-assembly1_C  TM=7.385E-01  e=2.286E-03  Escherichia coli
  5ffj-assembly2_B  TM=6.112E-01  e=1.746E-01  Lactococcus lactis
  8q56-assembly1_A-2  TM=5.432E-01  e=9.245E-02  Salmonella enterica subsp. enterica serovar Typhimurium str. D23580
  4xqk-assembly1_A  TM=6.534E-01  e=4.404E-01  Lactococcus cremoris